Protein AF-0000000087712428 (afdb_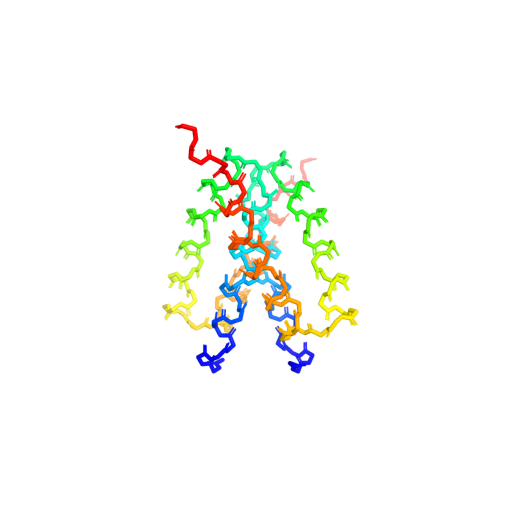homodimer)

Secondary structure (DSSP, 8-state):
--HHHHHHHHHHHHHHHHTS-HHHHHHHHHHHHHHHHHHHHH-HHHHHHHHHHHHHHHHHTS---/--HHHHHHHHHHHHHHHHTS-HHHHHHHHHHHHHHHHHHHHH-HHHHHHHHHHHHHHHHHTS---

Structure (mmCIF, N/CA/C/O backbone):
data_AF-0000000087712428-model_v1
#
loop_
_entity.id
_entity.type
_entity.pdbx_description
1 polymer 'VapB-type antitoxin'
#
loop_
_atom_site.group_PDB
_atom_site.id
_atom_site.type_symbol
_atom_site.label_atom_id
_atom_site.label_alt_id
_atom_site.label_comp_id
_atom_site.label_asym_id
_atom_site.label_entity_id
_atom_site.label_seq_id
_atom_site.pdbx_PDB_ins_code
_atom_site.Cartn_x
_atom_site.Cartn_y
_atom_site.Cartn_z
_atom_site.occupancy
_atom_site.B_iso_or_equiv
_atom_site.auth_seq_id
_atom_site.auth_comp_id
_atom_site.auth_asym_id
_atom_site.auth_atom_id
_atom_site.pdbx_PDB_model_num
ATOM 1 N N . MET A 1 1 ? 9.078 -9.141 -10.812 1 64.19 1 MET A N 1
ATOM 2 C CA . MET A 1 1 ? 7.648 -9.258 -10.523 1 64.19 1 MET A CA 1
ATOM 3 C C . MET A 1 1 ? 6.832 -9.266 -11.812 1 64.19 1 MET A C 1
ATOM 5 O O . MET A 1 1 ? 7.133 -8.523 -12.75 1 64.19 1 MET A O 1
ATOM 9 N N . GLU A 1 2 ? 5.918 -10.188 -11.867 1 74.81 2 GLU A N 1
ATOM 10 C CA . GLU A 1 2 ? 5.027 -10.297 -13.016 1 74.81 2 GLU A CA 1
ATOM 11 C C . GLU A 1 2 ? 4 -9.172 -13.039 1 74.81 2 GLU A C 1
ATOM 13 O O . GLU A 1 2 ? 3.689 -8.586 -11.992 1 74.81 2 GLU A O 1
ATOM 18 N N . PRO A 1 3 ? 3.588 -8.695 -14.172 1 78.06 3 PRO A N 1
ATOM 19 C CA . PRO A 1 3 ? 2.604 -7.621 -14.305 1 78.06 3 PRO A CA 1
ATOM 20 C C . PRO A 1 3 ? 1.39 -7.812 -13.398 1 78.06 3 PRO A C 1
ATOM 22 O O . PRO A 1 3 ? 0.831 -6.836 -12.891 1 78.06 3 PRO A O 1
ATOM 25 N N . GLU A 1 4 ? 1.009 -8.992 -13.141 1 77.19 4 GLU A N 1
ATOM 26 C CA . GLU A 1 4 ? -0.136 -9.289 -12.289 1 77.19 4 GLU A CA 1
ATOM 2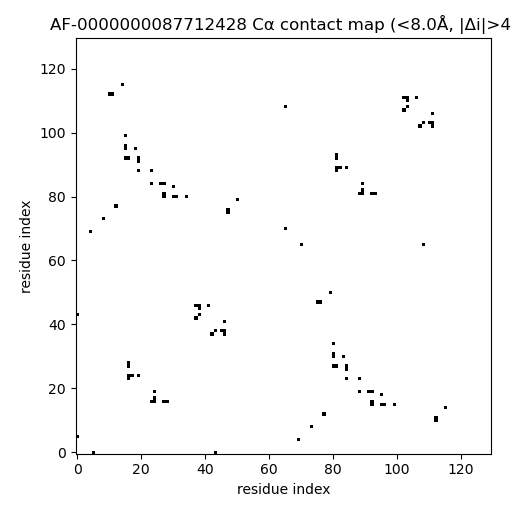7 C C . GLU A 1 4 ? 0.141 -8.898 -10.836 1 77.19 4 GLU A C 1
ATOM 29 O O . GLU A 1 4 ? -0.745 -8.391 -10.148 1 77.19 4 GLU A O 1
ATOM 34 N N . GLU A 1 5 ? 1.389 -9.055 -10.484 1 77.81 5 GLU A N 1
ATOM 35 C CA . GLU A 1 5 ? 1.769 -8.734 -9.109 1 77.81 5 GLU A CA 1
ATOM 36 C C . GLU A 1 5 ? 1.771 -7.23 -8.875 1 77.81 5 GLU A C 1
ATOM 38 O O . GLU A 1 5 ? 1.353 -6.762 -7.812 1 77.81 5 GLU A O 1
ATOM 43 N N . VAL A 1 6 ? 2.23 -6.512 -9.945 1 81.5 6 VAL A N 1
ATOM 44 C CA . VAL A 1 6 ? 2.25 -5.055 -9.867 1 81.5 6 VAL A CA 1
ATOM 45 C C . VAL A 1 6 ? 0.821 -4.523 -9.766 1 81.5 6 VAL A C 1
ATOM 47 O O . VAL A 1 6 ? 0.557 -3.576 -9.023 1 81.5 6 VAL A O 1
ATOM 50 N N . ASN A 1 7 ? -0.051 -5.168 -10.461 1 86.56 7 ASN A N 1
ATOM 51 C CA . ASN A 1 7 ? -1.458 -4.781 -10.422 1 86.56 7 ASN A CA 1
ATOM 52 C C . ASN A 1 7 ? -2.062 -5.012 -9.039 1 86.56 7 ASN A C 1
ATOM 54 O O . ASN A 1 7 ? -2.84 -4.191 -8.547 1 86.56 7 ASN A O 1
ATOM 58 N N . ILE A 1 8 ? -1.673 -6.09 -8.414 1 87.88 8 ILE A N 1
ATOM 59 C CA . ILE A 1 8 ? -2.152 -6.426 -7.082 1 87.88 8 ILE A CA 1
ATOM 60 C C . ILE A 1 8 ? -1.655 -5.387 -6.078 1 87.88 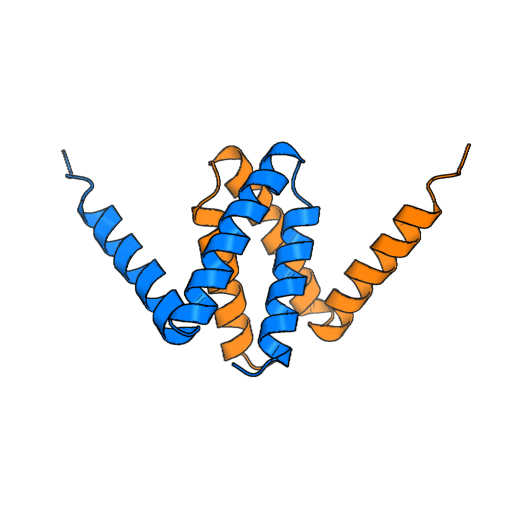8 ILE A C 1
ATOM 62 O O . ILE A 1 8 ? -2.422 -4.902 -5.242 1 87.88 8 ILE A O 1
ATOM 66 N N . ILE A 1 9 ? -0.405 -4.977 -6.234 1 88.56 9 ILE A N 1
ATOM 67 C CA . ILE A 1 9 ? 0.192 -3.98 -5.352 1 88.56 9 ILE A CA 1
ATOM 68 C C . ILE A 1 9 ? -0.549 -2.654 -5.496 1 88.56 9 ILE A C 1
ATOM 70 O O . ILE A 1 9 ? -0.89 -2.016 -4.496 1 88.56 9 ILE A O 1
ATOM 74 N N . ARG A 1 10 ? -0.799 -2.289 -6.715 1 91.62 10 ARG A N 1
ATOM 75 C CA . ARG A 1 10 ? -1.513 -1.047 -6.996 1 91.62 10 ARG A CA 1
ATOM 76 C C . ARG A 1 10 ? -2.902 -1.061 -6.367 1 91.62 10 ARG A C 1
ATOM 78 O O . ARG A 1 10 ? -3.326 -0.072 -5.766 1 91.62 10 ARG A O 1
ATOM 85 N N . LYS A 1 11 ? -3.598 -2.158 -6.453 1 92.31 11 LYS A N 1
ATOM 86 C CA . LYS A 1 11 ? -4.945 -2.281 -5.906 1 92.31 11 LYS A CA 1
ATOM 87 C C . LYS A 1 11 ? -4.934 -2.182 -4.383 1 92.31 11 LYS A C 1
ATOM 89 O O . LYS A 1 11 ? -5.781 -1.509 -3.795 1 92.31 11 LYS A O 1
ATOM 94 N N . ILE A 1 12 ? -3.971 -2.836 -3.789 1 93.44 12 I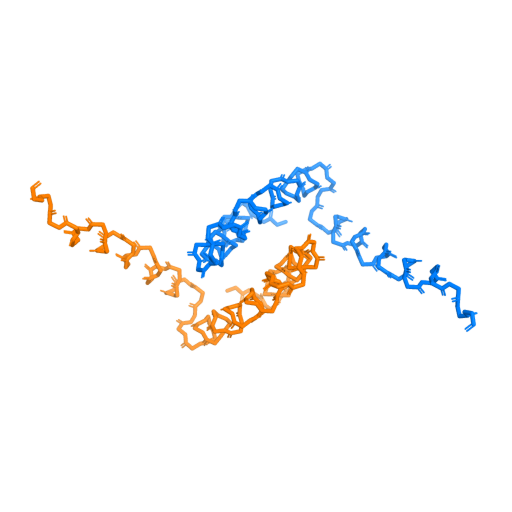LE A N 1
ATOM 95 C CA . ILE A 1 12 ? -3.871 -2.836 -2.334 1 93.44 12 ILE A CA 1
ATOM 96 C C . ILE A 1 12 ? -3.543 -1.429 -1.84 1 93.44 12 ILE A C 1
ATOM 98 O O . ILE A 1 12 ? -4.176 -0.929 -0.906 1 93.44 12 ILE A O 1
ATOM 102 N N . VAL A 1 13 ? -2.584 -0.741 -2.496 1 95.38 13 VAL A N 1
ATOM 103 C CA . VAL A 1 13 ? -2.17 0.6 -2.096 1 95.38 13 VAL A CA 1
ATOM 104 C C . VAL A 1 13 ? -3.311 1.587 -2.334 1 95.38 13 VAL A C 1
ATOM 106 O O . VAL A 1 13 ? -3.588 2.441 -1.49 1 95.38 13 VAL A O 1
ATOM 109 N N . ASN A 1 14 ? -3.996 1.421 -3.48 1 94.94 14 ASN A N 1
ATOM 110 C CA . ASN A 1 14 ? -5.117 2.305 -3.777 1 94.94 14 ASN A CA 1
ATOM 111 C C . ASN A 1 14 ? -6.238 2.156 -2.752 1 94.94 14 ASN A C 1
ATOM 113 O O . ASN A 1 14 ? -6.867 3.143 -2.365 1 94.94 14 ASN A O 1
ATOM 117 N N . GLU A 1 15 ? -6.465 0.936 -2.311 1 95.62 15 GLU A N 1
ATOM 118 C CA . GLU A 1 15 ? -7.469 0.702 -1.277 1 95.62 15 GLU A CA 1
ATOM 119 C C . GLU A 1 15 ? -7.066 1.356 0.041 1 95.62 15 GLU A C 1
ATOM 121 O O . GLU A 1 15 ? -7.891 1.983 0.708 1 95.62 15 GLU A O 1
ATOM 126 N N . LEU A 1 16 ? -5.797 1.249 0.384 1 96.81 16 LEU A N 1
ATOM 127 C CA . LEU A 1 16 ? -5.301 1.895 1.596 1 96.81 16 LEU A CA 1
ATOM 128 C C . LEU A 1 16 ? -5.492 3.406 1.522 1 96.81 16 LEU A C 1
ATOM 130 O O . LEU A 1 16 ? -5.988 4.02 2.469 1 96.81 16 LEU A O 1
ATOM 134 N N . ILE A 1 17 ? -5.113 3.971 0.37 1 97 17 ILE A N 1
ATOM 135 C CA . ILE A 1 17 ? -5.199 5.414 0.172 1 97 17 ILE A CA 1
ATOM 136 C C . ILE A 1 17 ? -6.652 5.863 0.267 1 97 17 ILE A C 1
ATOM 138 O O . ILE A 1 17 ? -6.953 6.898 0.868 1 97 17 ILE A O 1
ATOM 142 N N . SER A 1 18 ? -7.555 5.004 -0.234 1 95.19 18 SER A N 1
ATOM 143 C CA . SER A 1 18 ? -8.969 5.352 -0.254 1 95.19 18 SER A CA 1
ATOM 144 C C . SER A 1 18 ? -9.555 5.387 1.155 1 95.19 18 SER A C 1
ATOM 146 O O . SER A 1 18 ? -10.594 6.004 1.389 1 95.19 18 SER A O 1
ATOM 148 N N . ARG A 1 19 ? -8.953 4.801 2.072 1 94.19 19 ARG A N 1
ATOM 149 C CA . ARG A 1 19 ? -9.445 4.703 3.443 1 94.19 19 ARG A CA 1
ATOM 150 C C . ARG A 1 19 ? -8.914 5.848 4.297 1 94.19 19 ARG A C 1
ATOM 152 O O . ARG A 1 19 ? -9.344 6.035 5.434 1 94.19 19 ARG A O 1
ATOM 159 N N . LEU A 1 20 ? -8.008 6.594 3.771 1 96.75 20 LEU A N 1
ATOM 160 C CA . LEU A 1 20 ? -7.41 7.723 4.48 1 96.75 20 LEU A CA 1
ATOM 161 C C . LEU A 1 20 ? -8.242 8.984 4.297 1 96.75 20 LEU A C 1
ATOM 163 O O . LEU A 1 20 ? -9.023 9.086 3.348 1 96.75 20 LEU A O 1
ATOM 167 N N . PRO A 1 21 ? -8.148 9.961 5.258 1 95.38 21 PRO A N 1
ATOM 168 C CA . PRO A 1 21 ? -8.766 11.266 5.035 1 95.38 21 PRO A CA 1
ATOM 169 C C . PRO A 1 21 ? -8.211 11.984 3.807 1 95.38 21 PRO A C 1
ATOM 171 O O . PRO A 1 21 ? -7.078 11.711 3.389 1 95.38 21 PRO A O 1
ATOM 174 N N . ASN A 1 22 ? -8.922 12.875 3.279 1 93.69 22 ASN A N 1
ATOM 175 C CA . ASN A 1 22 ? -8.594 13.531 2.018 1 93.69 22 ASN A CA 1
ATOM 176 C C . ASN A 1 22 ? -7.199 14.141 2.047 1 93.69 22 ASN A C 1
ATOM 178 O O . ASN A 1 22 ? -6.453 14.039 1.069 1 93.69 22 ASN A O 1
ATOM 182 N N . ASP A 1 23 ? -6.93 14.828 3.17 1 93.81 23 ASP A N 1
ATOM 183 C CA . ASP A 1 23 ? -5.629 15.484 3.27 1 93.81 23 ASP A CA 1
ATOM 184 C C . ASP A 1 23 ? -4.496 14.461 3.227 1 93.81 23 ASP A C 1
ATOM 186 O O . ASP A 1 23 ? -3.428 14.734 2.67 1 93.81 23 ASP A O 1
ATOM 190 N N . CYS A 1 24 ? -4.688 13.25 3.674 1 97 24 CYS A N 1
ATOM 191 C CA . CYS A 1 24 ? -3.689 12.188 3.652 1 97 24 CYS A CA 1
ATOM 192 C C . CYS A 1 24 ? -3.676 11.484 2.301 1 97 24 CYS A C 1
ATOM 194 O O . CYS A 1 24 ? -2.623 11.039 1.839 1 97 24 CYS A O 1
ATOM 196 N N . GLN A 1 25 ? -4.824 11.406 1.671 1 97.12 25 GLN A N 1
ATOM 197 C CA . GLN A 1 25 ? -4.934 10.75 0.374 1 97.12 25 GLN A CA 1
ATOM 198 C C . GLN A 1 25 ? -4.039 11.422 -0.663 1 97.12 25 GLN A C 1
ATOM 200 O O . GLN A 1 25 ? -3.293 10.742 -1.378 1 97.12 25 GLN A O 1
ATOM 205 N N . ASP A 1 26 ? -4.176 12.727 -0.661 1 95.94 26 ASP A N 1
ATOM 206 C CA . ASP A 1 26 ? -3.432 13.477 -1.665 1 95.94 26 ASP A CA 1
ATOM 207 C C . ASP A 1 26 ? -1.929 13.258 -1.515 1 95.94 26 ASP A C 1
ATOM 209 O O . ASP A 1 26 ? -1.225 13.047 -2.504 1 95.94 26 ASP A O 1
ATOM 213 N N . LEU A 1 27 ? -1.474 13.266 -0.3 1 96.62 27 LEU A N 1
ATOM 214 C CA . LEU A 1 27 ? -0.06 13.039 -0.017 1 96.62 27 LEU A CA 1
ATOM 215 C C . LEU A 1 27 ? 0.345 11.617 -0.373 1 96.62 27 LEU A C 1
ATOM 217 O O . LEU A 1 27 ? 1.403 11.398 -0.967 1 96.62 27 LEU A O 1
ATOM 221 N N . ALA A 1 28 ? -0.5 10.719 -0.04 1 97.5 28 ALA A N 1
ATOM 222 C CA . ALA A 1 28 ? -0.209 9.312 -0.311 1 97.5 28 ALA A CA 1
ATOM 223 C C . ALA A 1 28 ? -0.129 9.055 -1.812 1 97.5 28 ALA A C 1
ATOM 225 O O . ALA A 1 28 ? 0.742 8.312 -2.271 1 97.5 28 ALA A O 1
ATOM 226 N N . ILE A 1 29 ? -1.02 9.656 -2.559 1 97.25 29 ILE A N 1
ATOM 227 C CA . ILE A 1 29 ? -1.027 9.492 -4.008 1 97.25 29 ILE A CA 1
ATOM 228 C C . ILE A 1 29 ? 0.271 10.039 -4.598 1 97.25 29 ILE A C 1
ATOM 230 O O . ILE A 1 29 ? 0.892 9.406 -5.449 1 97.25 29 ILE A O 1
ATOM 234 N N . GLU A 1 30 ? 0.628 11.156 -4.156 1 96.75 30 GLU A N 1
ATOM 235 C CA . GLU A 1 30 ? 1.858 11.773 -4.648 1 96.75 30 GLU A CA 1
ATOM 236 C C . GLU A 1 30 ? 3.068 10.883 -4.367 1 96.75 30 GLU A C 1
ATOM 238 O O . GLU A 1 30 ? 3.877 10.625 -5.262 1 96.75 30 GLU A O 1
ATOM 243 N N . HIS A 1 31 ? 3.178 10.438 -3.154 1 96.94 31 HIS A N 1
ATOM 244 C CA . HIS A 1 31 ? 4.312 9.609 -2.766 1 96.94 31 HIS A CA 1
ATOM 245 C C . HIS A 1 31 ? 4.277 8.258 -3.479 1 96.94 31 HIS A C 1
ATOM 247 O O . HIS A 1 31 ? 5.316 7.742 -3.887 1 96.94 31 HIS A O 1
ATOM 253 N N . PHE A 1 32 ? 3.051 7.715 -3.59 1 97 32 PHE A N 1
ATOM 254 C CA . PHE A 1 32 ? 2.941 6.434 -4.281 1 97 32 PHE A CA 1
ATOM 255 C C . PHE A 1 32 ? 3.354 6.574 -5.742 1 97 32 PHE A C 1
ATOM 257 O O . PHE A 1 32 ? 4.008 5.688 -6.297 1 97 32 PHE A O 1
ATOM 264 N N . ASN A 1 33 ? 3 7.691 -6.406 1 95.81 33 ASN A N 1
ATOM 265 C CA . ASN A 1 33 ? 3.416 7.941 -7.785 1 95.81 33 ASN A CA 1
ATOM 266 C C . ASN A 1 33 ? 4.934 8.016 -7.906 1 95.81 33 ASN A C 1
ATOM 268 O O . ASN A 1 33 ? 5.512 7.508 -8.867 1 95.81 33 ASN A O 1
ATOM 272 N N . GLN A 1 34 ? 5.547 8.602 -6.934 1 95.75 34 GLN A N 1
ATOM 273 C CA . GLN A 1 34 ? 7.004 8.656 -6.902 1 95.75 34 GLN A CA 1
ATOM 274 C C . GLN A 1 34 ? 7.605 7.266 -6.738 1 95.75 34 GLN A C 1
ATOM 276 O O . GLN A 1 34 ? 8.57 6.922 -7.418 1 95.75 34 GLN A O 1
ATOM 281 N N . MET A 1 35 ? 7.035 6.48 -5.898 1 94.31 35 MET A N 1
ATOM 282 C CA . MET A 1 35 ? 7.512 5.121 -5.656 1 94.31 35 MET A CA 1
ATOM 283 C C . MET A 1 35 ? 7.355 4.258 -6.906 1 94.31 35 MET A C 1
ATOM 285 O O . MET A 1 35 ? 8.234 3.453 -7.223 1 94.31 35 MET A O 1
ATOM 289 N N . LEU A 1 36 ? 6.176 4.465 -7.586 1 93.69 36 LEU A N 1
ATOM 290 C CA . LEU A 1 36 ? 5.945 3.715 -8.812 1 93.69 36 LEU A CA 1
ATOM 291 C C . LEU A 1 36 ? 7.016 4.027 -9.852 1 93.69 36 LEU A C 1
ATOM 293 O O . LEU A 1 36 ? 7.465 3.135 -10.578 1 93.69 36 LEU A O 1
ATOM 297 N N . LYS A 1 37 ? 7.402 5.27 -9.906 1 94 37 LYS A N 1
ATOM 298 C CA . LYS A 1 37 ? 8.477 5.656 -10.82 1 94 37 LYS A CA 1
ATOM 299 C C . LYS A 1 37 ? 9.789 4.98 -10.438 1 94 37 LYS A C 1
ATOM 301 O O . LYS A 1 37 ? 10.516 4.488 -11.305 1 94 37 LYS A O 1
ATOM 306 N N . GLU A 1 38 ? 10.086 4.949 -9.156 1 92.31 38 GLU A N 1
ATOM 307 C CA . GLU A 1 38 ? 11.289 4.281 -8.672 1 92.31 38 GLU A CA 1
ATOM 308 C C . GLU A 1 38 ? 11.266 2.791 -8.992 1 92.31 38 GLU A C 1
ATOM 310 O O . GLU A 1 38 ? 12.273 2.225 -9.422 1 92.31 38 GLU A O 1
ATOM 315 N N . LEU A 1 39 ? 10.148 2.156 -8.844 1 91.56 39 LEU A N 1
ATOM 316 C CA . LEU A 1 39 ? 9.977 0.731 -9.102 1 91.56 39 LEU A CA 1
ATOM 317 C C . LEU A 1 39 ? 10.156 0.425 -10.586 1 91.56 39 LEU A C 1
ATOM 319 O O . LEU A 1 39 ? 10.75 -0.592 -10.945 1 91.56 39 LEU A O 1
ATOM 323 N N . ARG A 1 40 ? 9.602 1.364 -11.359 1 89.94 40 ARG A N 1
ATOM 324 C CA . ARG A 1 40 ? 9.703 1.196 -12.805 1 89.94 40 ARG A CA 1
ATOM 325 C C . ARG A 1 40 ? 11.133 1.406 -13.281 1 89.94 40 ARG A C 1
ATOM 327 O O . ARG A 1 40 ? 11.625 0.661 -14.133 1 89.94 40 ARG A O 1
ATOM 334 N N . ASP A 1 41 ? 11.789 2.314 -12.734 1 92.62 41 ASP A N 1
ATOM 335 C CA . ASP A 1 41 ? 13.117 2.709 -13.203 1 92.62 41 ASP A CA 1
ATOM 336 C C . ASP A 1 41 ? 14.18 1.724 -12.727 1 92.62 41 ASP A C 1
ATOM 338 O O . ASP A 1 41 ? 15.102 1.391 -13.477 1 92.62 41 ASP A O 1
ATOM 342 N N . LYS A 1 42 ? 14.078 1.265 -11.492 1 92.19 42 LYS A N 1
ATOM 343 C CA . LYS A 1 42 ? 15.148 0.494 -10.867 1 92.19 42 LYS A CA 1
ATOM 344 C C . LYS A 1 42 ? 14.812 -0.994 -10.844 1 92.19 42 LYS A C 1
ATOM 346 O O . LYS A 1 42 ? 15.703 -1.837 -10.719 1 92.19 42 LYS A O 1
ATOM 351 N N . GLY A 1 43 ? 13.531 -1.253 -10.969 1 89.31 43 GLY A N 1
ATOM 352 C CA . GLY A 1 43 ? 13.062 -2.59 -10.648 1 89.31 43 GLY A CA 1
ATOM 353 C C . GLY A 1 43 ? 12.672 -2.752 -9.188 1 89.31 43 GLY A C 1
ATOM 354 O O . GLY A 1 43 ? 13.18 -2.033 -8.328 1 89.31 43 GLY A O 1
ATOM 355 N N . ILE A 1 44 ? 11.875 -3.621 -8.867 1 87.31 44 ILE A N 1
ATOM 356 C CA . ILE A 1 44 ? 11.25 -3.768 -7.559 1 87.31 44 ILE A CA 1
ATOM 357 C C . ILE A 1 44 ? 12.312 -4.094 -6.508 1 87.31 44 ILE A C 1
ATOM 359 O O . ILE A 1 44 ? 12.391 -3.438 -5.469 1 87.31 44 ILE A O 1
ATOM 363 N N . GLU A 1 45 ? 13.133 -5.109 -6.816 1 87.25 45 GLU A N 1
ATOM 364 C CA . GLU A 1 45 ? 14.117 -5.57 -5.84 1 87.25 45 GLU A CA 1
ATOM 365 C C . GLU A 1 45 ? 15.102 -4.461 -5.48 1 87.25 45 GLU A C 1
ATOM 367 O O . GLU A 1 45 ? 15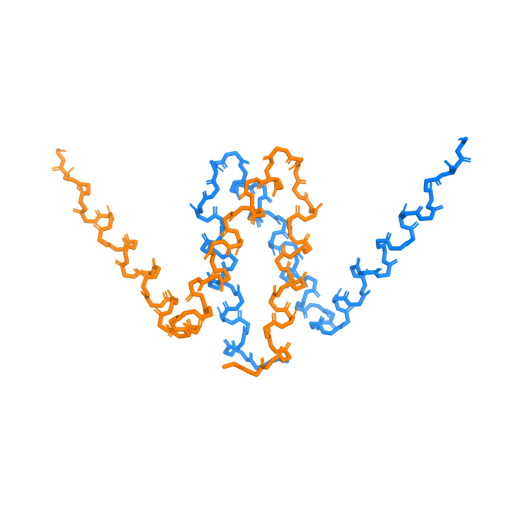.383 -4.23 -4.301 1 87.25 45 GLU A O 1
ATOM 372 N N . LYS A 1 46 ? 15.57 -3.783 -6.426 1 91.19 46 LYS A N 1
ATOM 373 C CA . LYS A 1 46 ? 16.547 -2.719 -6.211 1 91.19 46 LYS A CA 1
ATOM 374 C C . LYS A 1 46 ? 15.914 -1.521 -5.516 1 91.19 46 LYS A C 1
ATOM 376 O O . LYS A 1 46 ? 16.531 -0.908 -4.637 1 91.19 46 LYS A O 1
ATOM 381 N N . ALA A 1 47 ? 14.703 -1.144 -5.91 1 91.44 47 ALA A N 1
ATOM 382 C CA . ALA A 1 47 ? 14.008 -0.031 -5.273 1 91.44 47 ALA A CA 1
ATOM 383 C C . ALA A 1 47 ? 13.805 -0.292 -3.783 1 91.44 47 ALA A C 1
ATOM 385 O O . ALA A 1 47 ? 14.102 0.564 -2.949 1 91.44 47 ALA A O 1
ATOM 386 N N . ILE A 1 48 ? 13.453 -1.505 -3.416 1 91.25 48 ILE A N 1
ATOM 387 C CA . ILE A 1 48 ? 13.195 -1.871 -2.029 1 91.25 48 ILE A CA 1
ATOM 388 C C . ILE A 1 48 ? 14.492 -1.832 -1.233 1 91.25 48 ILE A C 1
ATOM 390 O O . ILE A 1 48 ? 14.531 -1.33 -0.108 1 91.25 48 ILE A O 1
ATOM 394 N N . ARG A 1 49 ? 15.484 -2.344 -1.812 1 90.75 49 ARG A N 1
ATOM 395 C CA . ARG A 1 49 ? 16.781 -2.314 -1.148 1 90.75 49 ARG A CA 1
ATOM 396 C C . ARG A 1 49 ? 17.219 -0.881 -0.86 1 90.75 49 ARG A C 1
ATOM 398 O O . ARG A 1 49 ? 17.703 -0.583 0.231 1 90.75 49 ARG A O 1
ATOM 405 N N . ASP A 1 50 ? 17.016 0.033 -1.824 1 90.38 50 ASP A N 1
ATOM 406 C CA . ASP A 1 50 ? 17.422 1.432 -1.685 1 90.38 50 ASP A CA 1
ATOM 407 C C . ASP A 1 50 ? 16.625 2.117 -0.572 1 90.38 50 ASP A C 1
ATOM 409 O O . ASP A 1 50 ? 17.156 2.994 0.118 1 90.38 50 ASP A O 1
ATOM 413 N N . TRP A 1 51 ? 15.398 1.774 -0.349 1 87.75 51 TRP A N 1
ATOM 414 C CA . TRP A 1 51 ? 14.555 2.367 0.683 1 87.75 51 TRP A CA 1
ATOM 415 C C . TRP A 1 51 ? 15.039 1.984 2.074 1 87.75 51 TRP A C 1
ATOM 417 O O . TRP A 1 51 ? 14.914 2.764 3.021 1 87.75 51 TRP A O 1
ATOM 427 N N . TYR A 1 52 ? 15.5 0.778 2.271 1 82.81 52 TYR A N 1
ATOM 428 C CA . TYR A 1 52 ? 15.875 0.274 3.588 1 82.81 52 TYR A CA 1
ATOM 429 C C . TYR A 1 52 ? 17.328 0.588 3.898 1 82.81 52 TYR A C 1
ATOM 431 O O . TYR A 1 52 ? 17.734 0.639 5.066 1 82.81 52 TYR A O 1
ATOM 439 N N . ILE A 1 53 ? 18.125 0.656 2.959 1 70.62 53 ILE A N 1
ATOM 440 C CA . ILE A 1 53 ? 19.484 1.127 3.191 1 70.62 53 ILE A CA 1
ATOM 441 C C . ILE A 1 53 ? 19.469 2.59 3.625 1 70.62 53 ILE A C 1
ATOM 443 O O . ILE A 1 53 ? 20.188 2.986 4.543 1 70.62 53 ILE A O 1
ATOM 447 N N . ASP A 1 54 ? 18.688 3.316 2.947 1 56.09 54 ASP A N 1
ATOM 448 C CA . ASP A 1 54 ? 18.625 4.738 3.258 1 56.09 54 ASP A CA 1
ATOM 449 C C . ASP A 1 54 ? 18.016 4.973 4.641 1 56.09 54 ASP A C 1
ATOM 451 O O . ASP A 1 54 ? 18.344 5.945 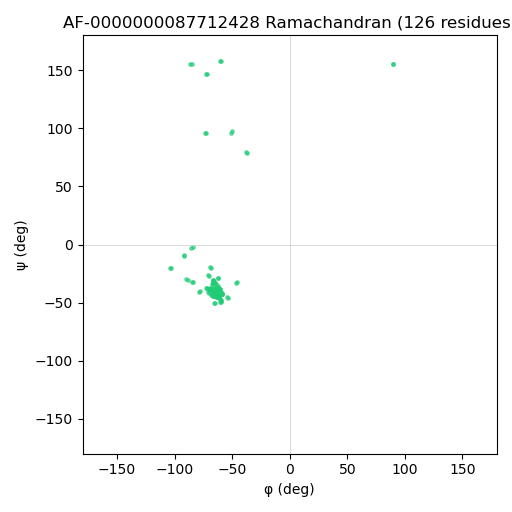5.316 1 56.09 54 ASP A O 1
ATOM 455 N N . GLN A 1 55 ? 17.141 4.152 5.09 1 55.59 55 GLN A N 1
ATOM 456 C CA . GLN A 1 55 ? 16.609 4.289 6.445 1 55.59 55 GLN A CA 1
ATOM 457 C C . GLN A 1 55 ? 17.703 4.051 7.484 1 55.59 55 GLN A C 1
ATOM 459 O O . GLN A 1 55 ? 17.672 4.637 8.57 1 55.59 55 GLN A O 1
ATOM 464 N N . SER A 1 56 ? 18.469 3.049 7.27 1 48.75 56 SER A N 1
ATOM 465 C CA . SER A 1 56 ? 19.594 2.842 8.18 1 48.75 56 SER A CA 1
ATOM 466 C C . SER A 1 56 ? 20.516 4.047 8.188 1 48.75 56 SER A C 1
ATOM 468 O O . SER A 1 56 ? 21.109 4.371 9.219 1 48.75 56 SER A O 1
ATOM 470 N N . GLU A 1 57 ? 20.75 4.527 7.082 1 45.53 57 GLU A N 1
ATOM 471 C CA . GLU A 1 57 ? 21.656 5.664 7.059 1 45.53 57 GLU A CA 1
ATOM 472 C C . GLU A 1 57 ? 21.016 6.902 7.68 1 45.53 57 GLU A C 1
ATOM 474 O O . GLU A 1 57 ? 21.703 7.738 8.266 1 45.53 57 GLU A O 1
ATOM 479 N N . GLU A 1 58 ? 19.75 7.105 7.438 1 40.72 58 GLU A N 1
ATOM 480 C CA . GLU A 1 58 ? 19.141 8.266 8.094 1 40.72 58 GLU A CA 1
ATOM 481 C C . GLU A 1 58 ? 19.094 8.078 9.609 1 40.72 58 GLU A C 1
ATOM 483 O O . GLU A 1 58 ? 19.203 9.047 10.359 1 40.72 58 GLU A O 1
ATOM 488 N N . VAL A 1 59 ? 18.938 6.863 10.102 1 40.72 59 VAL A N 1
ATOM 489 C CA . VAL A 1 59 ? 19.062 6.652 11.539 1 40.72 59 VAL A CA 1
ATOM 490 C C . VAL A 1 59 ? 20.484 6.938 11.992 1 40.72 59 VAL A C 1
ATOM 492 O O . VAL A 1 59 ? 20.719 7.293 13.148 1 40.72 59 VAL A O 1
ATOM 495 N N . GLU A 1 60 ? 21.359 6.641 11.125 1 38.72 60 GLU A N 1
ATOM 496 C CA . GLU A 1 60 ? 22.719 6.875 11.617 1 38.72 60 GLU A CA 1
ATOM 497 C C . GLU A 1 60 ? 23.016 8.367 11.734 1 38.72 60 GLU A C 1
ATOM 499 O O . GLU A 1 60 ? 24.016 8.758 12.328 1 38.72 60 GLU A O 1
ATOM 504 N N . LEU A 1 61 ? 22.297 9.078 10.922 1 36.72 61 LEU A N 1
ATOM 505 C CA . LEU A 1 61 ? 22.766 10.461 10.977 1 36.72 61 LEU A CA 1
ATOM 506 C C . LEU A 1 61 ? 22.094 11.219 12.117 1 36.72 61 LEU A C 1
ATOM 508 O O . LEU A 1 61 ? 22.109 12.453 12.141 1 36.72 61 LEU A O 1
ATOM 512 N N . ILE A 1 62 ? 21.219 10.539 12.773 1 34.25 62 ILE A N 1
ATOM 513 C CA . ILE A 1 62 ? 20.859 11.328 13.945 1 34.25 62 ILE A CA 1
ATOM 514 C C . ILE A 1 62 ? 22.016 11.305 14.953 1 34.25 62 ILE A C 1
ATOM 516 O O . ILE A 1 62 ? 22.422 10.242 15.422 1 34.25 62 ILE A O 1
ATOM 520 N N . PRO A 1 63 ? 22.828 12.312 14.898 1 35.5 63 PRO A N 1
ATOM 521 C CA . PRO A 1 63 ? 23.875 12.406 15.906 1 35.5 63 PRO A CA 1
ATOM 522 C C . PRO A 1 63 ? 23.359 12.25 17.328 1 35.5 63 PRO A C 1
ATOM 524 O O . PRO A 1 63 ? 22.297 12.789 17.672 1 35.5 63 PRO A O 1
ATOM 527 N N . THR A 1 64 ? 23.469 11.039 17.875 1 34.97 64 THR A N 1
ATOM 528 C CA . THR A 1 64 ? 23.344 10.961 19.328 1 34.97 64 THR A CA 1
ATOM 529 C C . THR A 1 64 ? 24 12.164 19.984 1 34.97 64 THR A C 1
ATOM 531 O O . THR A 1 64 ? 25.219 12.336 19.891 1 34.97 64 THR A O 1
ATOM 534 N N . ARG A 1 65 ? 23.25 13.289 19.938 1 24.14 65 ARG A N 1
ATOM 535 C CA . ARG A 1 65 ? 23.734 14.352 20.812 1 24.14 65 ARG A CA 1
ATOM 536 C C . ARG A 1 65 ? 23.609 13.953 22.281 1 24.14 65 ARG A C 1
ATOM 538 O O . ARG A 1 65 ? 22.594 13.359 22.672 1 24.14 65 ARG A O 1
ATOM 545 N N . MET B 1 1 ? -1.045 -15.93 -3.68 1 64.44 1 MET B N 1
ATOM 546 C CA . MET B 1 1 ? 0.208 -15.18 -3.633 1 64.44 1 MET B CA 1
ATOM 547 C C . MET B 1 1 ? 1.237 -15.891 -2.764 1 64.44 1 MET B C 1
ATOM 549 O O . MET B 1 1 ? 0.895 -16.453 -1.719 1 64.44 1 MET B O 1
ATOM 553 N N . GLU B 1 2 ? 2.414 -15.961 -3.301 1 74.94 2 GLU B N 1
ATOM 554 C CA . GLU B 1 2 ? 3.521 -16.578 -2.574 1 74.94 2 GLU B CA 1
ATOM 555 C C . GLU B 1 2 ? 3.986 -15.688 -1.423 1 74.94 2 GLU B C 1
ATOM 557 O O . GLU B 1 2 ? 3.789 -14.469 -1.45 1 74.94 2 GLU B O 1
ATOM 562 N N . PRO B 1 3 ? 4.438 -16.234 -0.329 1 78.06 3 PRO B N 1
ATOM 563 C CA . PRO B 1 3 ? 4.91 -15.492 0.836 1 78.06 3 PRO B CA 1
ATOM 564 C C . PRO B 1 3 ? 5.863 -14.352 0.462 1 78.06 3 PRO B C 1
ATOM 566 O O . PRO B 1 3 ? 5.852 -13.297 1.101 1 78.06 3 PRO B O 1
ATOM 569 N N . GLU B 1 4 ? 6.629 -14.523 -0.545 1 77.5 4 GLU B N 1
ATOM 570 C CA . GLU B 1 4 ? 7.574 -13.508 -0.993 1 77.5 4 GLU B CA 1
ATOM 571 C C . GLU B 1 4 ? 6.848 -12.273 -1.53 1 77.5 4 GLU B C 1
ATOM 573 O O . GLU B 1 4 ? 7.281 -11.148 -1.304 1 77.5 4 GLU B O 1
ATOM 578 N N . GLU B 1 5 ? 5.719 -12.555 -2.135 1 78.25 5 GLU B N 1
ATOM 579 C CA . GLU B 1 5 ? 4.945 -11.461 -2.715 1 78.25 5 GLU B CA 1
ATOM 580 C C . GLU B 1 5 ? 4.289 -10.617 -1.627 1 78.25 5 GLU B C 1
ATOM 582 O O . GLU B 1 5 ? 4.238 -9.391 -1.732 1 78.25 5 GLU B O 1
ATOM 587 N N . VAL B 1 6 ? 3.84 -11.352 -0.557 1 81.62 6 VAL B N 1
ATOM 588 C CA . VAL B 1 6 ? 3.223 -10.664 0.572 1 81.62 6 VAL B CA 1
ATOM 589 C C . VAL B 1 6 ? 4.258 -9.781 1.267 1 81.62 6 VAL B C 1
ATOM 591 O O . VAL B 1 6 ? 3.945 -8.664 1.687 1 81.62 6 VAL B O 1
ATOM 594 N N . ASN B 1 7 ? 5.43 -10.273 1.328 1 86.75 7 ASN B N 1
ATOM 595 C CA . ASN B 1 7 ? 6.52 -9.516 1.933 1 86.75 7 ASN B CA 1
ATOM 596 C C . ASN B 1 7 ? 6.836 -8.258 1.128 1 86.75 7 ASN B C 1
ATOM 598 O O . ASN B 1 7 ? 7.09 -7.195 1.699 1 86.75 7 ASN B O 1
ATOM 602 N N . ILE B 1 8 ? 6.793 -8.383 -0.173 1 87.94 8 ILE B N 1
ATOM 603 C CA . ILE B 1 8 ? 7.055 -7.262 -1.066 1 87.94 8 ILE B CA 1
ATOM 604 C C . ILE B 1 8 ? 5.973 -6.199 -0.888 1 87.94 8 ILE B C 1
ATOM 606 O O . ILE B 1 8 ? 6.273 -5.008 -0.786 1 87.94 8 ILE B O 1
ATOM 610 N N . ILE B 1 9 ? 4.73 -6.641 -0.753 1 88.5 9 ILE B N 1
ATOM 611 C CA . ILE B 1 9 ? 3.604 -5.734 -0.567 1 88.5 9 ILE B CA 1
ATOM 612 C C . ILE B 1 9 ? 3.764 -4.977 0.749 1 88.5 9 ILE B C 1
ATOM 614 O O . ILE B 1 9 ? 3.592 -3.754 0.794 1 88.5 9 ILE B O 1
ATOM 618 N N . ARG B 1 10 ? 4.109 -5.695 1.759 1 91.62 10 ARG B N 1
ATOM 619 C CA . ARG B 1 10 ? 4.309 -5.094 3.074 1 91.62 10 ARG B CA 1
ATOM 620 C C . ARG B 1 10 ? 5.41 -4.043 3.031 1 91.62 10 ARG B C 1
ATOM 622 O O . ARG B 1 10 ? 5.262 -2.957 3.598 1 91.62 10 ARG B O 1
ATOM 629 N N . LYS B 1 11 ? 6.492 -4.32 2.359 1 92.44 11 LYS B N 1
ATOM 630 C CA . LYS B 1 11 ? 7.621 -3.396 2.266 1 92.44 11 LYS B CA 1
ATOM 631 C C . LYS B 1 11 ? 7.23 -2.129 1.51 1 92.44 11 LYS B C 1
ATOM 633 O O . LYS B 1 11 ? 7.59 -1.022 1.92 1 92.44 11 LYS B O 1
ATOM 638 N N . ILE B 1 12 ? 6.504 -2.312 0.443 1 93.44 12 ILE B N 1
ATOM 639 C CA . ILE B 1 12 ? 6.094 -1.179 -0.376 1 93.44 12 ILE B CA 1
ATOM 640 C C . ILE B 1 12 ? 5.129 -0.296 0.412 1 93.44 12 ILE B C 1
ATOM 642 O O . ILE B 1 12 ? 5.281 0.927 0.447 1 93.44 12 ILE B O 1
ATOM 646 N N . VAL B 1 13 ? 4.141 -0.901 1.113 1 95.31 13 VAL B N 1
ATOM 647 C CA . VAL B 1 13 ? 3.146 -0.157 1.881 1 95.31 13 VAL B CA 1
ATOM 648 C C . VAL B 1 13 ? 3.818 0.533 3.064 1 95.31 13 VAL B C 1
ATOM 650 O O . VAL B 1 13 ? 3.539 1.699 3.352 1 95.31 13 VAL B O 1
ATOM 653 N N . ASN B 1 14 ? 4.75 -0.201 3.707 1 94.94 14 ASN B N 1
ATOM 654 C CA . ASN B 1 14 ? 5.461 0.39 4.832 1 94.94 14 ASN B CA 1
ATOM 655 C C . ASN B 1 14 ? 6.289 1.598 4.402 1 94.94 14 ASN B C 1
ATOM 657 O O . ASN B 1 14 ? 6.371 2.59 5.129 1 94.94 14 ASN B O 1
ATOM 661 N N . GLU B 1 15 ? 6.887 1.512 3.229 1 95.62 15 GLU B N 1
ATOM 662 C CA . GLU B 1 15 ? 7.641 2.643 2.699 1 95.62 15 GLU B CA 1
ATOM 663 C C . GLU B 1 15 ? 6.73 3.832 2.418 1 95.62 15 GLU B C 1
ATOM 665 O O . GLU B 1 15 ? 7.074 4.973 2.736 1 95.62 15 GLU B O 1
ATOM 670 N N . LEU B 1 16 ? 5.57 3.557 1.861 1 96.81 16 LEU B N 1
ATOM 671 C CA . LEU B 1 16 ? 4.605 4.617 1.609 1 96.81 16 LEU B CA 1
ATOM 672 C C . LEU B 1 16 ? 4.195 5.301 2.912 1 96.81 16 LEU B C 1
ATOM 674 O O . LEU B 1 16 ? 4.18 6.531 2.996 1 96.81 16 LEU B O 1
ATOM 678 N N . ILE B 1 17 ? 3.889 4.48 3.906 1 96.94 17 ILE B N 1
ATOM 679 C CA . ILE B 1 17 ? 3.438 4.988 5.195 1 96.94 17 ILE B CA 1
ATOM 680 C C . ILE B 1 17 ? 4.535 5.84 5.832 1 96.94 17 ILE B C 1
ATOM 682 O O . ILE B 1 17 ? 4.258 6.895 6.402 1 96.94 17 ILE B O 1
ATOM 686 N N . SER B 1 18 ? 5.781 5.402 5.617 1 95.25 18 SER B N 1
ATOM 687 C CA . SER B 1 18 ? 6.91 6.098 6.223 1 95.25 18 SER B CA 1
ATOM 688 C C . SER B 1 18 ? 7.098 7.484 5.613 1 95.25 18 SER B C 1
ATOM 690 O O . SER B 1 18 ? 7.727 8.352 6.219 1 95.25 18 SER B O 1
ATOM 692 N N . ARG B 1 19 ? 6.605 7.734 4.512 1 94.25 19 ARG B N 1
ATOM 693 C CA . ARG B 1 19 ? 6.777 8.992 3.797 1 94.25 19 ARG B CA 1
ATOM 694 C C . ARG B 1 19 ? 5.656 9.977 4.133 1 94.25 19 ARG B C 1
ATOM 696 O O . ARG B 1 19 ? 5.719 11.148 3.764 1 94.25 19 ARG B O 1
ATOM 703 N N . LEU B 1 20 ? 4.652 9.516 4.805 1 96.69 20 LEU B N 1
ATOM 704 C CA . LEU B 1 20 ? 3.518 10.344 5.195 1 96.69 20 LEU B CA 1
ATOM 705 C C . LEU B 1 20 ? 3.803 11.078 6.5 1 96.69 20 LEU B C 1
ATOM 707 O O . LEU B 1 20 ? 4.668 10.664 7.277 1 96.69 20 LEU B O 1
ATOM 711 N N . PRO B 1 21 ? 3.115 12.242 6.73 1 95.31 21 PRO B N 1
ATOM 712 C CA . PRO B 1 21 ? 3.203 12.875 8.047 1 95.31 21 PRO B CA 1
ATOM 713 C C . PRO B 1 21 ? 2.689 11.984 9.172 1 95.31 21 PRO B C 1
ATOM 715 O O . PRO B 1 21 ? 1.88 11.086 8.93 1 95.31 21 PRO B O 1
ATOM 718 N N . ASN B 1 22 ? 3.094 12.219 10.336 1 93.69 22 ASN B N 1
ATOM 719 C CA . ASN B 1 22 ? 2.82 11.359 11.492 1 93.69 22 ASN B CA 1
ATOM 720 C C . ASN B 1 22 ? 1.324 11.102 11.648 1 93.69 22 ASN B C 1
ATOM 722 O O . ASN B 1 22 ? 0.912 9.977 11.938 1 93.69 22 ASN B O 1
ATOM 726 N N . ASP B 1 23 ? 0.577 12.211 11.531 1 93.69 23 ASP B N 1
ATOM 727 C CA . ASP B 1 23 ? -0.864 12.07 11.719 1 93.69 23 ASP B CA 1
ATOM 728 C C . ASP B 1 23 ? -1.464 11.141 10.664 1 93.69 23 ASP B C 1
ATOM 730 O O . ASP B 1 23 ? -2.404 10.398 10.953 1 93.69 23 ASP B O 1
ATOM 734 N N . CYS B 1 24 ? -0.91 11.039 9.492 1 96.94 24 CYS B N 1
ATOM 735 C CA . CYS B 1 24 ? -1.377 10.156 8.43 1 96.94 24 CYS B CA 1
ATOM 736 C C . CYS B 1 24 ? -0.812 8.75 8.594 1 96.94 24 CYS B C 1
ATOM 738 O O . CYS B 1 24 ? -1.471 7.766 8.258 1 96.94 24 CYS B O 1
ATOM 740 N N . GLN B 1 25 ? 0.376 8.664 9.125 1 97.19 25 GLN B N 1
ATOM 741 C CA . GLN B 1 25 ? 1.025 7.371 9.328 1 97.19 25 GLN B CA 1
ATOM 742 C C . GLN B 1 25 ? 0.192 6.473 10.234 1 97.19 25 GLN B C 1
ATOM 744 O O . GLN B 1 25 ? -0.043 5.305 9.914 1 97.19 25 GLN B O 1
ATOM 749 N N . ASP B 1 26 ? -0.201 7.102 11.336 1 95.88 26 ASP B N 1
ATOM 750 C CA . ASP B 1 26 ? -0.938 6.32 12.328 1 95.88 26 ASP B CA 1
ATOM 751 C C . ASP B 1 26 ? -2.223 5.75 11.727 1 95.88 26 ASP B C 1
ATOM 753 O O . ASP B 1 26 ? -2.545 4.578 11.945 1 95.88 26 ASP B O 1
ATOM 757 N N . LEU B 1 27 ? -2.902 6.566 10.969 1 96.56 27 LEU B N 1
ATOM 758 C CA . LEU B 1 27 ? -4.137 6.137 10.32 1 96.56 27 LEU B CA 1
ATOM 759 C C . LEU B 1 27 ? -3.852 5.062 9.273 1 96.56 27 LEU B C 1
ATOM 761 O O . LEU B 1 27 ? -4.574 4.066 9.188 1 96.56 27 LEU B O 1
ATOM 765 N N . ALA B 1 28 ? -2.82 5.27 8.555 1 97.5 28 ALA B N 1
ATOM 766 C CA . ALA B 1 28 ? -2.461 4.32 7.508 1 97.5 28 ALA B CA 1
ATOM 767 C C . ALA B 1 28 ? -2.094 2.961 8.102 1 97.5 28 ALA B C 1
ATOM 769 O O . ALA B 1 28 ? -2.471 1.919 7.559 1 97.5 28 ALA B O 1
ATOM 770 N N . ILE B 1 29 ? -1.375 2.973 9.195 1 97.19 29 ILE B N 1
ATOM 771 C CA . ILE B 1 29 ? -0.98 1.735 9.859 1 97.19 29 ILE B CA 1
ATOM 772 C C . ILE B 1 29 ? -2.223 0.987 10.336 1 97.19 29 ILE B C 1
ATOM 774 O O . ILE B 1 29 ? -2.332 -0.228 10.156 1 97.19 29 ILE B O 1
ATOM 778 N N . GLU B 1 30 ? -3.082 1.69 10.906 1 96.75 30 GLU B N 1
ATOM 779 C CA . GLU B 1 30 ? -4.312 1.073 11.398 1 96.75 30 GLU B CA 1
ATOM 780 C C . GLU B 1 30 ? -5.102 0.434 10.258 1 96.75 30 GLU B C 1
ATOM 782 O O . GLU B 1 30 ? -5.52 -0.721 10.359 1 96.75 30 GLU B O 1
ATOM 787 N N . HIS B 1 31 ? -5.301 1.171 9.219 1 96.94 31 HIS B N 1
ATOM 788 C CA . HIS B 1 31 ? -6.062 0.67 8.078 1 96.94 31 HIS B CA 1
ATOM 789 C C . HIS B 1 31 ? -5.336 -0.482 7.391 1 96.94 31 HIS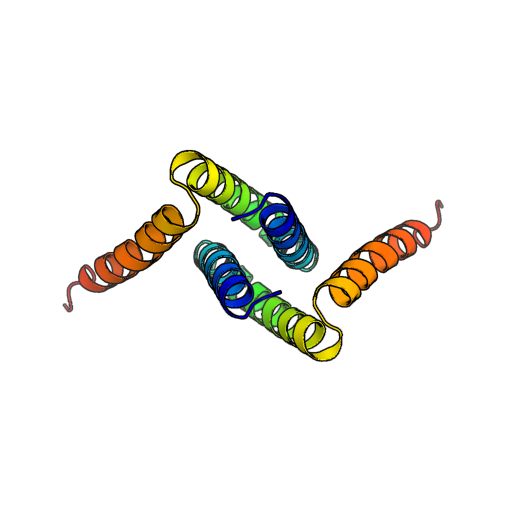 B C 1
ATOM 791 O O . HIS B 1 31 ? -5.969 -1.453 6.969 1 96.94 31 HIS B O 1
ATOM 797 N N . PHE B 1 32 ? -4 -0.329 7.266 1 96.88 32 PHE B N 1
ATOM 798 C CA . PHE B 1 32 ? -3.24 -1.404 6.641 1 96.88 32 PHE B CA 1
ATOM 799 C C . PHE B 1 32 ? -3.338 -2.686 7.461 1 96.88 32 PHE B C 1
ATOM 801 O O . PHE B 1 32 ? -3.443 -3.779 6.906 1 96.88 32 PHE B O 1
ATOM 808 N N . ASN B 1 33 ? -3.324 -2.592 8.82 1 95.81 33 ASN B N 1
ATOM 809 C CA . ASN B 1 33 ? -3.486 -3.76 9.68 1 95.81 33 ASN B CA 1
ATOM 810 C C . ASN B 1 33 ? -4.844 -4.426 9.469 1 95.81 33 ASN B C 1
ATOM 812 O O . ASN B 1 33 ? -4.941 -5.656 9.453 1 95.81 33 ASN B O 1
ATOM 816 N N . GLN B 1 34 ? -5.836 -3.623 9.281 1 95.69 34 GLN B N 1
ATOM 817 C CA . GLN B 1 34 ? -7.16 -4.152 8.984 1 95.69 34 GLN B CA 1
ATOM 818 C C . GLN B 1 34 ? -7.18 -4.867 7.637 1 95.69 34 GLN B C 1
ATOM 820 O O . GLN B 1 34 ? -7.762 -5.949 7.512 1 95.69 34 GLN B O 1
ATOM 825 N N . MET B 1 35 ? -6.543 -4.309 6.664 1 94.31 35 MET B N 1
ATOM 826 C CA . MET B 1 35 ? -6.48 -4.895 5.328 1 94.31 35 MET B CA 1
ATOM 827 C C . MET B 1 35 ? -5.723 -6.223 5.355 1 94.31 35 MET B C 1
ATOM 829 O O . MET B 1 35 ? -6.117 -7.176 4.684 1 94.31 35 MET B O 1
ATOM 833 N N . LEU B 1 36 ? -4.598 -6.215 6.156 1 93.62 36 LEU B N 1
ATOM 834 C CA . LEU B 1 36 ? -3.824 -7.445 6.273 1 93.62 36 LEU B CA 1
ATOM 835 C C . LEU B 1 36 ? -4.676 -8.57 6.855 1 93.62 36 LEU B C 1
ATOM 837 O O . LEU B 1 36 ? -4.559 -9.719 6.434 1 93.62 36 LEU B O 1
ATOM 841 N N . LYS B 1 37 ? -5.512 -8.227 7.797 1 94.06 37 LYS B N 1
ATOM 842 C CA . LYS B 1 37 ? -6.418 -9.219 8.367 1 94.06 37 LYS B CA 1
ATOM 843 C C . LYS B 1 37 ? -7.406 -9.719 7.32 1 94.06 37 LYS B C 1
ATOM 845 O O . LYS B 1 37 ? -7.672 -10.922 7.238 1 94.06 37 LYS B O 1
ATOM 850 N N . GLU B 1 38 ? -7.934 -8.812 6.535 1 92.44 38 GLU B N 1
ATOM 851 C CA . GLU B 1 38 ? -8.852 -9.188 5.465 1 92.44 38 GLU B CA 1
ATOM 852 C C . GLU B 1 38 ? -8.172 -10.094 4.438 1 92.44 38 GLU B C 1
ATOM 854 O O . GLU B 1 38 ? -8.75 -11.078 3.99 1 92.44 38 GLU B O 1
ATOM 859 N N . LEU B 1 39 ? -6.945 -9.812 4.09 1 91.5 39 LEU B N 1
ATOM 860 C CA . LEU B 1 39 ? -6.168 -10.578 3.125 1 91.5 39 LEU B CA 1
ATOM 861 C C . LEU B 1 39 ? -5.887 -11.984 3.65 1 91.5 39 LEU B C 1
ATOM 863 O O . LEU B 1 39 ? -5.938 -12.961 2.895 1 91.5 39 LEU B O 1
ATOM 867 N N . ARG B 1 40 ? -5.609 -11.961 4.941 1 90 40 ARG B N 1
ATOM 868 C CA . ARG B 1 40 ? -5.312 -13.242 5.574 1 90 40 ARG B CA 1
ATOM 869 C C . ARG B 1 40 ? -6.57 -14.102 5.684 1 90 40 ARG B C 1
ATOM 871 O O . ARG B 1 40 ? -6.527 -15.305 5.43 1 90 40 ARG B O 1
ATOM 878 N N . ASP B 1 41 ? -7.648 -13.531 5.969 1 92.75 41 ASP B N 1
ATOM 879 C CA . ASP B 1 41 ? -8.883 -14.258 6.242 1 92.75 41 ASP B CA 1
ATOM 880 C C . ASP B 1 41 ? -9.539 -14.734 4.945 1 92.75 41 ASP B C 1
ATOM 882 O O . ASP B 1 41 ? -10.07 -15.844 4.879 1 92.75 41 ASP B O 1
ATOM 886 N N . LYS B 1 42 ? -9.523 -13.898 3.91 1 92.25 42 LYS B N 1
ATOM 887 C CA . LYS B 1 42 ? -10.305 -14.156 2.705 1 92.25 42 LYS B CA 1
ATOM 888 C C . LYS B 1 42 ? -9.414 -14.656 1.569 1 92.25 42 LYS B C 1
ATOM 890 O O . LYS B 1 42 ? -9.898 -15.281 0.624 1 92.25 42 LYS B O 1
ATOM 895 N N . GLY B 1 43 ? -8.148 -14.359 1.729 1 89.31 43 GLY B N 1
ATOM 896 C CA . GLY B 1 43 ? -7.27 -14.5 0.58 1 89.31 43 GLY B CA 1
ATOM 897 C C . GLY B 1 43 ? -7.184 -13.234 -0.259 1 89.31 43 GLY B C 1
ATOM 898 O O . GLY B 1 43 ? -8.117 -12.43 -0.27 1 89.31 43 GLY B O 1
ATOM 899 N N . ILE B 1 44 ? -6.188 -13.047 -0.951 1 87.19 44 ILE B N 1
ATOM 900 C CA . ILE B 1 44 ? -5.859 -11.797 -1.638 1 87.19 44 ILE B CA 1
ATOM 901 C C . ILE B 1 44 ? -6.898 -11.516 -2.717 1 87.19 44 ILE B C 1
ATOM 903 O O . ILE B 1 44 ? -7.465 -10.422 -2.77 1 87.19 44 ILE B O 1
ATOM 907 N N . GLU B 1 45 ? -7.156 -12.523 -3.547 1 87.25 45 GLU B N 1
ATOM 908 C CA . GLU B 1 45 ? -8.062 -12.32 -4.676 1 87.25 45 GLU B CA 1
ATOM 909 C C . GLU B 1 45 ? -9.461 -11.93 -4.203 1 87.25 45 GLU B C 1
ATOM 911 O O . GLU B 1 45 ? -10.055 -10.984 -4.727 1 87.25 45 GLU B O 1
ATOM 916 N N . LYS B 1 46 ? -9.945 -12.586 -3.24 1 91.19 46 LYS B N 1
ATOM 917 C CA . LYS B 1 46 ? -11.289 -12.328 -2.729 1 91.19 46 LYS B CA 1
ATOM 918 C C . LYS B 1 46 ? -11.352 -10.992 -1.994 1 91.19 46 LYS B C 1
ATOM 920 O O . LYS B 1 46 ? -12.336 -10.266 -2.117 1 91.19 46 LYS B O 1
ATOM 925 N N . ALA B 1 47 ? -10.336 -10.688 -1.21 1 91.38 47 ALA B N 1
ATOM 926 C CA . ALA B 1 47 ? -10.297 -9.406 -0.503 1 91.38 47 ALA B CA 1
ATOM 927 C C . ALA B 1 47 ? -10.344 -8.242 -1.482 1 91.38 47 ALA B C 1
ATOM 929 O O . ALA B 1 47 ? -11.141 -7.312 -1.314 1 91.38 47 ALA B O 1
ATOM 930 N N . ILE B 1 48 ? -9.625 -8.328 -2.574 1 91.25 48 ILE B N 1
ATOM 931 C CA . ILE B 1 48 ? -9.555 -7.266 -3.57 1 91.25 48 ILE B CA 1
ATOM 932 C C . ILE B 1 48 ? -10.906 -7.121 -4.266 1 91.25 48 ILE B C 1
ATOM 934 O O . ILE B 1 48 ? -11.383 -6.008 -4.488 1 91.25 48 ILE B O 1
ATOM 938 N N . ARG B 1 49 ? -11.461 -8.195 -4.59 1 90.62 49 ARG B N 1
ATOM 939 C CA . ARG B 1 49 ? -12.781 -8.156 -5.219 1 90.62 49 ARG B CA 1
ATOM 940 C C . ARG B 1 49 ? -13.797 -7.473 -4.316 1 90.62 49 ARG B C 1
ATOM 942 O O . ARG B 1 49 ? -14.594 -6.652 -4.781 1 90.62 49 ARG B O 1
ATOM 949 N N . ASP B 1 50 ? -13.781 -7.773 -3.012 1 90.25 50 ASP B N 1
ATOM 950 C CA . ASP B 1 50 ? -14.719 -7.207 -2.049 1 90.25 50 ASP B CA 1
ATOM 951 C C . ASP B 1 50 ? -14.531 -5.695 -1.922 1 90.25 50 ASP B C 1
ATOM 953 O O . ASP B 1 50 ? -15.5 -4.961 -1.711 1 90.25 50 ASP B O 1
ATOM 957 N N . TRP B 1 51 ? -13.336 -5.195 -2.035 1 87.62 51 TRP B N 1
ATOM 958 C CA . TRP B 1 51 ? -13.039 -3.77 -1.929 1 87.62 51 TRP B CA 1
ATOM 959 C C . TRP B 1 51 ? -13.633 -3.004 -3.107 1 87.62 51 TRP B C 1
ATOM 961 O O . TRP B 1 51 ? -14.039 -1.848 -2.965 1 87.62 51 TRP B O 1
ATOM 971 N N . TYR B 1 52 ? -13.617 -3.539 -4.289 1 82.5 52 TYR B N 1
ATOM 972 C CA . TYR B 1 52 ? -14.031 -2.838 -5.496 1 82.5 52 TYR B CA 1
ATOM 973 C C . TYR B 1 52 ? -15.516 -3.031 -5.754 1 82.5 52 TYR B C 1
ATOM 975 O O . TYR B 1 52 ? -16.141 -2.23 -6.453 1 82.5 52 TYR B O 1
ATOM 983 N N . ILE B 1 53 ? -16.062 -4.078 -5.375 1 70.31 53 ILE B N 1
ATOM 984 C CA . ILE B 1 53 ? -17.5 -4.227 -5.438 1 70.31 53 ILE B CA 1
ATOM 985 C C . ILE B 1 53 ? -18.172 -3.229 -4.492 1 70.31 53 ILE B C 1
ATOM 987 O O . ILE B 1 53 ? -19.172 -2.604 -4.844 1 70.31 53 ILE B O 1
ATOM 991 N N . ASP B 1 54 ? -17.641 -3.152 -3.367 1 56.06 54 ASP B N 1
ATOM 992 C CA . ASP B 1 54 ? -18.234 -2.252 -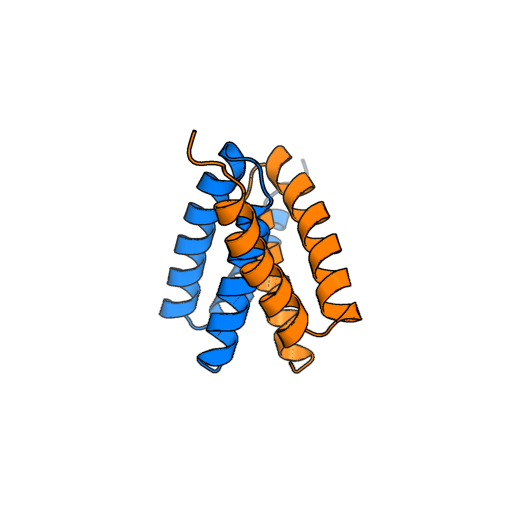2.377 1 56.06 54 ASP B CA 1
ATOM 993 C C . ASP B 1 54 ? -18.094 -0.794 -2.811 1 56.06 54 ASP B C 1
ATOM 995 O O . ASP B 1 54 ? -18.922 0.044 -2.465 1 56.06 54 ASP B O 1
ATOM 999 N N . GLN B 1 55 ? -17.094 -0.454 -3.523 1 55.59 55 GLN B N 1
ATOM 1000 C CA . GLN B 1 55 ? -16.984 0.909 -4.031 1 55.59 55 GLN B CA 1
ATOM 1001 C C . GLN B 1 55 ? -18.094 1.205 -5.043 1 55.59 55 GLN B C 1
ATOM 1003 O O . GLN B 1 55 ? -18.562 2.342 -5.145 1 55.59 55 GLN B O 1
ATOM 1008 N N . SER B 1 56 ? -18.344 0.291 -5.91 1 49.19 56 SER B N 1
ATOM 1009 C CA . SER B 1 56 ? -19.453 0.488 -6.836 1 49.19 56 SER B CA 1
ATOM 1010 C C . SER B 1 56 ? -20.781 0.636 -6.09 1 49.19 56 SER B C 1
ATOM 1012 O O . SER B 1 56 ? -21.656 1.37 -6.531 1 49.19 56 SER B O 1
ATOM 1014 N N . GLU B 1 57 ? -20.953 -0.133 -5.16 1 45.53 57 GLU B N 1
ATOM 1015 C CA . GLU B 1 57 ? -22.219 -0.023 -4.434 1 45.53 57 GLU B CA 1
ATOM 1016 C C . GLU B 1 57 ? -22.297 1.277 -3.639 1 45.53 57 GLU B C 1
ATOM 1018 O O . GLU B 1 57 ? -23.375 1.834 -3.441 1 45.53 57 GLU B O 1
ATOM 1023 N N . GLU B 1 58 ? -21.188 1.695 -3.07 1 40.59 58 GLU B N 1
ATOM 1024 C CA . GLU B 1 58 ? -21.281 2.975 -2.371 1 40.59 58 GLU B CA 1
ATOM 1025 C C . GLU B 1 58 ? -21.547 4.117 -3.348 1 40.59 58 GLU B C 1
ATOM 1027 O O . GLU B 1 58 ? -22.188 5.105 -2.994 1 40.59 58 GLU B O 1
ATOM 1032 N N . VAL B 1 59 ? -21.062 4.039 -4.594 1 40.19 59 VAL B N 1
ATOM 1033 C CA . VAL B 1 59 ? -21.438 5.051 -5.578 1 40.19 59 VAL B CA 1
ATOM 1034 C C . VAL B 1 59 ? -22.922 4.941 -5.898 1 40.19 59 VAL B C 1
ATOM 1036 O O . VAL B 1 59 ? -23.547 5.922 -6.305 1 40.19 59 VAL B O 1
ATOM 1039 N N . GLU B 1 60 ? -23.391 3.75 -5.863 1 38.88 60 GLU B N 1
ATOM 1040 C CA . GLU B 1 60 ? -24.797 3.695 -6.254 1 38.88 60 GLU B CA 1
ATOM 1041 C C . GLU B 1 60 ? -25.688 4.336 -5.191 1 38.88 60 GLU B C 1
ATOM 1043 O O . GLU B 1 60 ? -26.875 4.57 -5.43 1 38.88 60 GLU B O 1
ATOM 1048 N N . LEU B 1 61 ? -25.188 4.285 -4 1 36.41 61 LEU B N 1
ATOM 1049 C CA . LEU B 1 61 ? -26.188 4.727 -3.039 1 36.41 61 LEU B CA 1
ATOM 1050 C C . LEU B 1 61 ? -26.203 6.246 -2.93 1 36.41 61 LEU B C 1
ATOM 1052 O O . LEU B 1 61 ? -26.734 6.797 -1.966 1 36.41 61 LEU B O 1
ATOM 1056 N N . ILE B 1 62 ? -25.328 6.836 -3.652 1 33.28 62 ILE B N 1
ATOM 1057 C CA . ILE B 1 62 ? -25.641 8.258 -3.57 1 33.28 62 ILE B CA 1
ATOM 1058 C C . ILE B 1 62 ? -26.891 8.57 -4.395 1 33.28 62 ILE B C 1
ATOM 1060 O O . ILE B 1 62 ? -26.906 8.336 -5.605 1 33.28 62 ILE B O 1
ATOM 1064 N N . PRO B 1 63 ? -28 8.594 -3.738 1 36.09 63 PRO B N 1
ATOM 1065 C CA . PRO B 1 63 ? -29.234 8.992 -4.438 1 36.09 63 PRO B CA 1
ATOM 1066 C C . PRO B 1 63 ? -29.078 10.312 -5.199 1 36.09 63 PRO B C 1
ATOM 1068 O O . PRO B 1 63 ? -28.438 11.242 -4.699 1 36.09 63 PRO B O 1
ATOM 1071 N N . THR B 1 64 ? -28.781 10.203 -6.477 1 35.38 64 THR B N 1
ATOM 1072 C CA . THR B 1 64 ? -29 11.398 -7.285 1 35.38 64 THR B CA 1
ATOM 1073 C C . THR B 1 64 ? -30.266 12.125 -6.848 1 35.38 64 THR B C 1
ATOM 1075 O O . THR B 1 64 ? -31.375 11.594 -6.98 1 35.38 64 THR B O 1
ATOM 1078 N N . ARG B 1 65 ? -30.125 12.875 -5.758 1 24.12 65 ARG B N 1
ATOM 1079 C CA . ARG B 1 65 ? -31.219 13.797 -5.48 1 24.12 65 ARG B CA 1
ATOM 1080 C C . ARG B 1 65 ? -31.297 14.891 -6.547 1 24.12 65 ARG B C 1
ATOM 1082 O O . ARG B 1 65 ? -30.281 15.406 -6.992 1 24.12 65 ARG B O 1
#

Organism: NCBI:txid1293036

Radius of gyration: 16.25 Å; Cα contacts (8 Å, |Δi|>4): 56; chains: 2; bounding box: 55×32×35 Å

Solvent-accessible surface area (backbone atoms only — not comparable to full-atom values): 7350 Å² total; per-residue (Å²): 132,57,72,68,54,56,51,51,47,50,51,53,51,50,52,52,38,67,72,42,58,67,80,43,26,57,54,46,51,54,52,47,54,52,48,52,51,41,32,69,73,59,31,60,72,53,37,53,52,53,56,54,52,48,48,54,50,56,59,62,63,52,70,86,119,131,55,72,68,54,55,51,50,46,51,53,55,53,51,52,51,38,67,70,44,56,68,79,43,26,58,53,45,52,54,51,46,53,53,49,50,51,42,31,68,73,60,31,59,71,54,37,52,51,54,58,54,52,50,50,54,51,58,60,61,63,54,69,86,122

Foldseek 3Di:
DDPVVVVVVVVVLLVVLVPDPPVSNVVSVVVVVVLVVLCVVPNDVRSVVVVVVVVVVVVVPPPPD/DDPVVVVVVVVVLLVVLVVDPPVSSVVSVVVVVVLVVLCVVPNDVRSVVVVVVVVVVVVVPPPPD

Sequence (130 aa):
MEPEEVNIIRKIVNELISRLPNDCQDLAIEHFNQMLKELRDKGIEKAIRDWYIDQSEEVELIPTRMEPEEVNIIRKIVNELISRLPNDCQDLAIEHFNQMLKELRDKGIEKAIRDWYIDQSEEVELIPTR

pLDDT: mean 81.52, std 20.73, range [24.12, 97.5]